Protein AF-A0A967ALC0-F1 (afdb_monomer_lite)

Radius of gyration: 27.88 Å; chains: 1; bounding box: 68×41×60 Å

Sequence (84 aa):
MSRLARHILCNLFLLILPFVSLPDSACASTSAPIQGVVVTVTTGIPGTMVIRDDRGGLHILKLTQQTQLGAQFKPGDKVVAFTS

Secondary structure (DSSP, 8-state):
--SSTTTTSTTSSS----------------PPPEEEEEEEE-SSSSEEEEEEETTS-EEEEEE-TT---SS---TT-EEEE---

Structure (mmCIF, N/CA/C/O backbone):
data_AF-A0A967ALC0-F1
#
_entry.id   AF-A0A967ALC0-F1
#
loop_
_atom_site.group_PDB
_atom_site.id
_atom_site.type_symbol
_atom_site.label_atom_id
_atom_site.label_alt_id
_atom_site.label_comp_id
_atom_site.label_asym_id
_atom_site.label_entity_id
_atom_site.label_seq_id
_atom_site.pdbx_PDB_ins_code
_atom_site.Cartn_x
_atom_site.Cartn_y
_atom_site.Cartn_z
_atom_site.occupancy
_atom_site.B_iso_or_equiv
_atom_site.auth_seq_id
_atom_site.auth_comp_id
_atom_site.auth_asym_id
_atom_site.auth_atom_id
_atom_site.pdbx_PDB_model_num
ATOM 1 N N . MET A 1 1 ? 55.800 -27.482 51.109 1.00 53.16 1 MET A N 1
ATOM 2 C CA . MET A 1 1 ? 54.633 -26.608 51.363 1.00 53.16 1 MET A CA 1
ATOM 3 C C . MET A 1 1 ? 54.485 -25.638 50.197 1.00 53.16 1 MET A C 1
ATOM 5 O O . MET A 1 1 ? 55.494 -25.161 49.696 1.00 53.16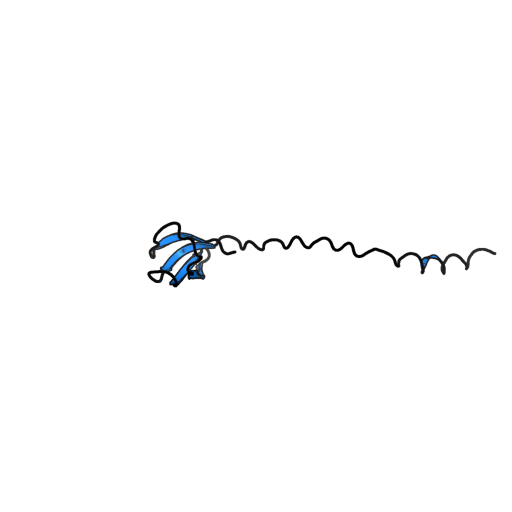 1 MET A O 1
ATOM 9 N N . SER A 1 2 ? 53.245 -25.375 49.774 1.00 52.34 2 SER A N 1
ATOM 10 C CA . SER A 1 2 ? 52.868 -24.171 49.008 1.00 52.34 2 SER A CA 1
ATOM 11 C C . SER A 1 2 ? 53.008 -24.159 47.479 1.00 52.34 2 SER A C 1
ATOM 13 O O . SER A 1 2 ? 53.407 -23.134 46.944 1.00 52.34 2 SER A O 1
ATOM 15 N N . ARG A 1 3 ? 52.611 -25.210 46.739 1.00 53.94 3 ARG A N 1
ATOM 16 C CA . ARG A 1 3 ? 52.261 -25.044 45.299 1.00 53.94 3 ARG A CA 1
ATOM 17 C C . ARG A 1 3 ? 51.042 -25.826 44.786 1.00 53.94 3 ARG A C 1
ATOM 19 O O . ARG A 1 3 ? 50.690 -25.649 43.629 1.00 53.94 3 ARG A O 1
ATOM 26 N N . LEU A 1 4 ? 50.350 -26.613 45.620 1.00 52.25 4 LEU A N 1
ATOM 27 C CA . LEU A 1 4 ? 49.141 -27.346 45.192 1.00 52.25 4 LEU A CA 1
ATOM 28 C C . LEU A 1 4 ? 47.810 -26.718 45.647 1.00 52.25 4 LEU A C 1
ATOM 30 O O . LEU A 1 4 ? 46.766 -27.028 45.089 1.00 52.25 4 LEU A O 1
ATOM 34 N N . ALA A 1 5 ? 47.829 -25.797 46.614 1.00 52.47 5 ALA A N 1
ATOM 35 C CA . ALA A 1 5 ? 46.607 -25.193 47.158 1.00 52.47 5 ALA A CA 1
ATOM 36 C C . ALA A 1 5 ? 46.020 -24.062 46.288 1.00 52.47 5 ALA A C 1
ATOM 38 O O . ALA A 1 5 ? 44.919 -23.589 46.548 1.00 52.47 5 ALA A O 1
ATOM 39 N N . ARG A 1 6 ? 46.741 -23.603 45.256 1.00 49.75 6 ARG A N 1
ATOM 40 C CA . ARG A 1 6 ? 46.372 -22.385 44.515 1.00 49.75 6 ARG A CA 1
ATOM 41 C C . ARG A 1 6 ? 45.458 -22.627 43.311 1.00 49.75 6 ARG A C 1
ATOM 43 O O . ARG A 1 6 ? 44.892 -21.674 42.795 1.00 49.75 6 ARG A O 1
ATOM 50 N N . HIS A 1 7 ? 45.287 -23.877 42.880 1.00 48.81 7 HIS A N 1
ATOM 51 C CA . HIS A 1 7 ? 44.452 -24.192 41.714 1.00 48.81 7 HIS A CA 1
ATOM 52 C C . HIS A 1 7 ? 43.024 -24.619 42.057 1.00 48.81 7 HIS A C 1
ATOM 54 O O . HIS A 1 7 ? 42.140 -24.468 41.223 1.00 48.81 7 HIS A O 1
ATOM 60 N N . ILE A 1 8 ? 42.770 -25.081 43.283 1.00 53.09 8 ILE A N 1
ATOM 61 C CA . ILE A 1 8 ? 41.430 -25.535 43.691 1.00 53.09 8 ILE A CA 1
ATOM 62 C C . ILE A 1 8 ? 40.562 -24.361 44.183 1.00 53.09 8 ILE A C 1
ATOM 64 O O . ILE A 1 8 ? 39.340 -24.437 44.131 1.00 53.09 8 ILE A O 1
ATOM 68 N N . LEU A 1 9 ? 41.167 -23.227 44.561 1.00 48.06 9 LEU A N 1
ATOM 69 C CA . LEU A 1 9 ? 40.428 -22.052 45.043 1.00 48.06 9 LEU A CA 1
ATOM 70 C C . LEU A 1 9 ? 39.947 -21.110 43.920 1.00 48.06 9 LEU A C 1
ATOM 72 O O . LEU A 1 9 ? 38.933 -20.438 44.083 1.00 48.06 9 LEU A O 1
ATOM 76 N N . CYS A 1 10 ? 40.609 -21.094 42.756 1.00 41.53 10 CYS A N 1
ATOM 77 C CA . CYS A 1 10 ? 40.129 -20.311 41.607 1.00 41.53 10 CYS A CA 1
ATOM 78 C C . CYS A 1 10 ? 38.881 -20.914 40.946 1.00 41.53 10 CYS A C 1
ATOM 80 O O . CYS A 1 10 ? 38.210 -20.221 40.188 1.00 41.53 10 CYS A O 1
ATOM 82 N N . ASN A 1 11 ? 38.547 -22.174 41.246 1.00 48.62 11 ASN A N 1
ATOM 83 C CA . ASN A 1 11 ? 37.378 -22.845 40.680 1.00 48.62 11 ASN A CA 1
ATOM 84 C C . ASN A 1 11 ? 36.066 -22.535 41.430 1.00 48.62 11 ASN A C 1
ATOM 86 O O . ASN A 1 11 ? 35.030 -23.091 41.084 1.00 48.62 11 ASN A O 1
ATOM 90 N N . LEU A 1 12 ? 36.092 -21.677 42.461 1.00 50.44 12 LEU A N 1
ATOM 91 C CA . LEU A 1 12 ? 34.923 -21.438 43.319 1.00 50.44 12 LEU A CA 1
ATOM 92 C C . LEU A 1 12 ? 34.460 -19.972 43.389 1.00 50.44 12 LEU A C 1
ATOM 94 O O . LEU A 1 12 ? 33.459 -19.690 44.034 1.00 50.44 12 LEU A O 1
ATOM 98 N N . PHE A 1 13 ? 35.126 -19.032 42.708 1.00 48.50 13 PHE A N 1
ATOM 99 C CA . PHE A 1 13 ? 34.791 -17.597 42.809 1.00 48.50 13 PHE A CA 1
ATOM 100 C C . PHE A 1 13 ? 34.124 -16.979 41.570 1.00 48.50 13 PHE A C 1
ATOM 102 O O . PHE A 1 13 ? 33.839 -15.786 41.564 1.00 48.50 13 PHE A O 1
ATOM 109 N N . LEU A 1 14 ? 33.834 -17.765 40.529 1.00 50.00 14 LEU A N 1
ATOM 110 C CA . LEU A 1 14 ? 33.201 -17.273 39.292 1.00 50.00 14 LEU A CA 1
ATOM 111 C C . LEU A 1 14 ? 31.709 -17.622 39.172 1.00 50.00 14 LEU A C 1
ATOM 113 O O . LEU A 1 14 ? 31.152 -17.568 38.081 1.00 50.00 14 LEU A O 1
ATOM 117 N N . LEU A 1 15 ? 31.046 -17.966 40.280 1.00 53.09 15 LEU A N 1
ATOM 118 C CA . LEU A 1 15 ? 29.636 -18.364 40.271 1.00 53.09 15 LEU A CA 1
ATOM 119 C C . LEU A 1 15 ? 28.698 -17.339 40.920 1.00 53.09 15 LEU A C 1
ATOM 121 O O . LEU A 1 15 ? 27.756 -17.751 41.578 1.00 53.09 15 LEU A O 1
ATOM 125 N N . ILE A 1 16 ? 28.913 -16.026 40.783 1.00 59.06 16 ILE A N 1
ATOM 126 C CA . ILE A 1 1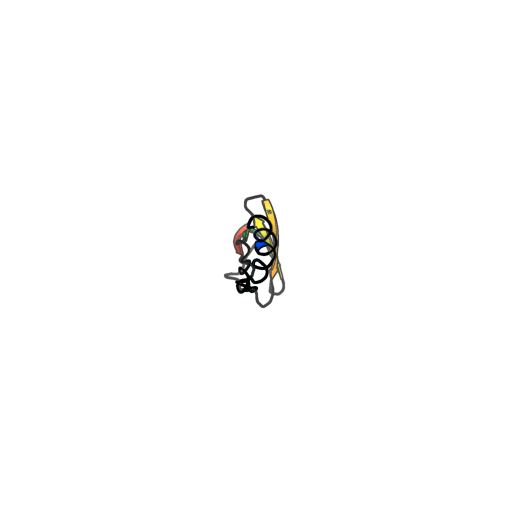6 ? 27.854 -15.055 41.120 1.00 59.06 16 ILE A CA 1
ATOM 127 C C . ILE A 1 16 ? 28.012 -13.771 40.290 1.00 59.06 16 ILE A C 1
ATOM 129 O O . ILE A 1 16 ? 28.519 -12.761 40.767 1.00 59.06 16 ILE A O 1
ATOM 133 N N . LEU A 1 17 ? 27.566 -13.787 39.034 1.00 57.47 17 LEU A N 1
ATOM 134 C CA . LEU A 1 17 ? 27.112 -12.551 38.391 1.00 57.47 17 LEU A CA 1
ATOM 135 C C . LEU A 1 17 ? 25.584 -12.575 38.458 1.00 57.47 17 LEU A C 1
ATOM 137 O O . LEU A 1 17 ? 24.976 -13.442 37.825 1.00 57.47 17 LEU A O 1
ATOM 141 N N . PRO A 1 18 ? 24.945 -11.708 39.266 1.00 54.22 18 PRO A N 1
ATOM 142 C CA . PRO A 1 18 ? 23.498 -11.630 39.277 1.00 54.22 18 PRO A CA 1
ATOM 143 C C . PRO A 1 18 ? 23.040 -11.231 37.876 1.00 54.22 18 PRO A C 1
ATOM 145 O O . PRO A 1 18 ? 23.577 -10.296 37.281 1.00 54.22 18 PRO A O 1
ATOM 148 N N . PHE A 1 19 ? 22.056 -11.968 37.364 1.00 57.22 19 PHE A N 1
ATOM 149 C CA . PHE A 1 19 ? 21.254 -11.611 36.203 1.00 57.22 19 PHE A CA 1
ATOM 150 C C . PHE A 1 19 ? 20.619 -10.236 36.449 1.00 57.22 19 PHE A C 1
ATOM 152 O O . PHE A 1 19 ? 19.472 -10.127 36.878 1.00 57.22 19 PHE A O 1
ATOM 159 N N . VAL A 1 20 ? 21.364 -9.165 36.187 1.00 52.22 20 VAL A N 1
ATOM 160 C CA . VAL A 1 20 ? 20.773 -7.856 35.949 1.00 52.22 20 VAL A CA 1
ATOM 161 C C . VAL A 1 20 ? 20.182 -7.965 34.557 1.00 52.22 20 VAL A C 1
ATOM 163 O O . VAL A 1 20 ? 20.847 -7.729 33.550 1.00 52.22 20 VAL A O 1
ATOM 166 N N . SER A 1 21 ? 18.933 -8.426 34.522 1.00 57.59 21 SER A N 1
ATOM 167 C CA . SER A 1 21 ? 18.065 -8.239 33.372 1.00 57.59 21 SER A CA 1
ATOM 168 C C . SER A 1 21 ? 17.963 -6.734 33.182 1.00 57.59 21 SER A C 1
ATOM 170 O O . SER A 1 21 ? 17.197 -6.061 33.872 1.00 57.59 21 SER A O 1
ATOM 172 N N . LEU A 1 22 ? 18.804 -6.196 32.296 1.00 58.00 22 LEU A N 1
ATOM 173 C CA . LEU A 1 22 ? 18.512 -4.930 31.648 1.00 58.00 22 LEU A CA 1
ATOM 174 C C . LEU A 1 22 ? 17.072 -5.079 31.153 1.00 58.00 22 LEU A C 1
ATOM 176 O O . LEU A 1 22 ? 16.799 -6.081 30.483 1.00 58.00 22 LEU A O 1
ATOM 180 N N . PRO A 1 23 ? 16.136 -4.186 31.529 1.00 52.03 23 PRO A N 1
ATOM 181 C CA . PRO A 1 23 ? 14.869 -4.159 30.834 1.00 52.03 23 PRO A CA 1
ATOM 182 C C . PRO A 1 23 ? 15.266 -4.016 29.374 1.00 52.03 23 PRO A C 1
ATOM 184 O O . PRO A 1 23 ? 15.956 -3.061 29.009 1.00 52.03 23 PRO A O 1
ATOM 187 N N . ASP A 1 24 ? 14.955 -5.046 28.591 1.00 52.50 24 ASP A N 1
ATOM 188 C CA . ASP A 1 24 ? 14.937 -4.959 27.150 1.00 52.50 24 ASP A CA 1
ATOM 189 C C . ASP A 1 24 ? 13.990 -3.793 26.908 1.00 52.50 24 ASP A C 1
ATOM 191 O O . ASP A 1 24 ? 12.769 -3.913 27.023 1.00 52.50 24 ASP A O 1
ATOM 195 N N . SER A 1 25 ? 14.569 -2.597 26.778 1.00 51.50 25 SER A N 1
ATOM 196 C CA . SER A 1 25 ? 13.928 -1.461 26.163 1.00 51.50 25 SER A CA 1
ATOM 197 C C . SER A 1 25 ? 13.659 -1.991 24.782 1.00 51.50 25 SER A C 1
ATOM 199 O O . SER A 1 25 ? 14.526 -1.872 23.916 1.00 51.50 25 SER A O 1
ATOM 201 N N . ALA A 1 26 ? 12.523 -2.686 24.664 1.00 53.56 26 ALA A N 1
ATOM 202 C CA . ALA A 1 26 ? 11.982 -3.230 23.453 1.00 53.56 26 ALA A CA 1
ATOM 203 C C . ALA A 1 26 ? 12.101 -2.066 22.503 1.00 53.56 26 ALA A C 1
ATOM 205 O O . ALA A 1 26 ? 11.398 -1.061 22.654 1.00 53.56 26 ALA A O 1
ATOM 206 N N . CYS A 1 27 ? 13.127 -2.129 21.655 1.00 46.50 27 CYS A N 1
ATOM 207 C CA . CYS A 1 27 ? 13.353 -1.123 20.656 1.00 46.50 27 CYS A CA 1
ATOM 208 C C . CYS A 1 27 ? 12.057 -1.181 19.886 1.00 46.50 27 CYS A C 1
ATOM 210 O O . CYS A 1 27 ? 11.793 -2.189 19.224 1.00 46.50 27 CYS A O 1
ATOM 212 N N . ALA A 1 28 ? 11.209 -0.170 20.103 1.00 53.50 28 ALA A N 1
ATOM 213 C CA . ALA A 1 28 ? 10.016 0.046 19.327 1.00 53.50 28 ALA A CA 1
ATOM 214 C C . ALA A 1 28 ? 10.522 -0.096 17.906 1.00 53.50 28 ALA A C 1
ATOM 216 O O . ALA A 1 28 ? 11.353 0.696 17.460 1.00 53.50 28 ALA A O 1
ATOM 217 N N . SER A 1 29 ? 10.182 -1.222 17.286 1.00 51.84 29 SER A N 1
ATOM 218 C CA . SER A 1 29 ? 10.685 -1.586 15.978 1.00 51.84 29 SER A CA 1
ATOM 219 C C . SER A 1 29 ? 9.857 -0.752 15.026 1.00 51.84 29 SER A C 1
ATOM 221 O O . SER A 1 29 ? 8.972 -1.254 14.346 1.00 51.84 29 SER A O 1
ATOM 223 N N . THR A 1 30 ? 10.068 0.563 15.081 1.00 58.28 30 THR A N 1
ATOM 224 C CA . THR A 1 30 ? 9.512 1.527 14.161 1.00 58.28 30 THR A CA 1
ATOM 225 C C . THR A 1 30 ? 10.132 1.178 12.829 1.00 58.28 30 THR A C 1
ATOM 227 O O . THR A 1 30 ? 11.256 1.561 12.505 1.00 58.28 30 THR A O 1
ATOM 230 N N . SER A 1 31 ? 9.407 0.342 12.089 1.00 69.62 31 SER A N 1
ATOM 231 C CA . SER A 1 31 ? 9.737 0.017 10.716 1.00 69.62 31 SER A CA 1
ATOM 232 C C . SER A 1 31 ? 9.941 1.331 9.972 1.00 69.62 31 SER A C 1
ATOM 234 O O . SER A 1 31 ? 9.168 2.280 10.144 1.00 69.62 31 SER A O 1
ATOM 236 N N . ALA A 1 32 ? 11.011 1.399 9.179 1.00 82.88 32 ALA A N 1
ATOM 237 C CA . ALA A 1 32 ? 11.308 2.587 8.396 1.00 82.88 32 ALA A CA 1
ATOM 238 C C . ALA A 1 32 ? 10.071 2.985 7.566 1.00 82.88 32 ALA A C 1
ATOM 240 O O . ALA A 1 32 ? 9.368 2.102 7.060 1.00 82.88 32 ALA A O 1
ATOM 241 N N . PRO A 1 33 ? 9.784 4.291 7.433 1.00 89.75 33 PRO A N 1
ATOM 242 C CA . PRO A 1 33 ? 8.618 4.740 6.695 1.00 89.75 33 PRO A CA 1
ATOM 243 C C . PRO A 1 33 ? 8.700 4.298 5.236 1.00 89.75 33 PRO A C 1
ATOM 245 O O . PRO A 1 33 ? 9.746 4.400 4.591 1.00 89.75 33 PRO A O 1
ATOM 248 N N . ILE A 1 34 ? 7.570 3.842 4.710 1.00 91.88 34 ILE A N 1
ATOM 249 C CA . ILE A 1 34 ? 7.434 3.432 3.317 1.00 91.88 34 ILE A CA 1
ATOM 250 C C . ILE A 1 34 ? 7.139 4.689 2.504 1.00 91.88 34 ILE A C 1
ATOM 252 O O . ILE A 1 34 ? 6.111 5.334 2.700 1.00 91.88 34 ILE A O 1
ATOM 256 N N . GLN A 1 35 ? 8.043 5.044 1.596 1.00 94.75 35 GLN A N 1
ATOM 257 C CA . GLN A 1 35 ? 7.888 6.181 0.690 1.00 94.75 35 GLN A CA 1
ATOM 258 C C . GLN A 1 35 ? 7.707 5.672 -0.733 1.00 94.75 35 GLN A C 1
ATOM 260 O O . GLN A 1 35 ? 8.408 4.752 -1.154 1.00 94.75 35 GLN A O 1
ATOM 265 N N . GLY A 1 36 ? 6.768 6.255 -1.473 1.00 95.69 36 GLY A N 1
ATOM 266 C CA . GLY A 1 36 ? 6.539 5.839 -2.848 1.00 95.69 36 GLY A CA 1
ATOM 267 C C . GLY A 1 36 ? 5.310 6.455 -3.493 1.00 95.69 36 GLY A C 1
ATOM 268 O O . GLY A 1 36 ? 4.752 7.441 -3.015 1.00 95.69 36 GLY A O 1
ATOM 269 N N . VAL A 1 37 ? 4.894 5.855 -4.604 1.00 97.06 37 VAL A N 1
ATOM 270 C CA . VAL A 1 37 ? 3.746 6.281 -5.405 1.00 97.06 37 VAL A CA 1
ATOM 271 C C . VAL A 1 37 ? 2.575 5.334 -5.181 1.00 97.06 37 VAL A C 1
ATOM 273 O O . VAL A 1 37 ? 2.732 4.115 -5.256 1.00 97.06 37 VAL A O 1
ATOM 276 N N . VAL A 1 38 ? 1.383 5.878 -4.948 1.00 96.00 38 VAL A N 1
ATOM 277 C CA . VAL A 1 38 ? 0.152 5.085 -4.852 1.00 96.00 38 VAL A CA 1
ATOM 278 C C . VAL A 1 38 ? -0.139 4.447 -6.206 1.00 96.00 38 VAL A C 1
ATOM 280 O O . VAL A 1 38 ? -0.316 5.131 -7.211 1.00 96.00 38 VAL A O 1
ATOM 283 N N . VAL A 1 39 ? -0.215 3.121 -6.231 1.00 96.62 39 VAL A N 1
ATOM 284 C CA . VAL A 1 39 ? -0.598 2.340 -7.412 1.00 96.62 39 VAL A CA 1
ATOM 285 C C . VAL A 1 39 ? -2.109 2.161 -7.450 1.00 96.62 39 VAL A C 1
ATOM 287 O O . VAL A 1 39 ? -2.740 2.335 -8.487 1.00 96.62 39 VAL A O 1
ATOM 290 N N . THR A 1 40 ? -2.698 1.817 -6.309 1.00 95.12 40 THR A N 1
ATOM 291 C CA . THR A 1 40 ? -4.144 1.670 -6.158 1.00 95.12 40 THR A CA 1
ATOM 292 C C . THR A 1 40 ? -4.540 1.878 -4.705 1.00 95.12 40 THR A C 1
ATOM 294 O O . THR A 1 40 ? -3.737 1.669 -3.792 1.00 95.12 40 THR A O 1
ATOM 297 N N . VAL A 1 41 ? -5.779 2.302 -4.492 1.00 92.31 41 VAL A N 1
ATOM 298 C CA . VAL A 1 41 ? -6.366 2.461 -3.168 1.00 92.31 41 VAL A CA 1
ATOM 299 C C . VAL A 1 41 ? -7.853 2.137 -3.238 1.00 92.31 41 VAL A C 1
ATOM 301 O O . VAL A 1 41 ? -8.564 2.621 -4.118 1.00 92.31 41 VAL A O 1
ATOM 304 N N . THR A 1 42 ? -8.328 1.297 -2.322 1.00 90.75 42 THR A N 1
ATOM 305 C CA . THR A 1 42 ? -9.760 1.044 -2.162 1.00 90.75 42 THR A CA 1
ATOM 306 C C . THR A 1 42 ? -10.422 2.282 -1.572 1.00 90.75 42 THR A C 1
ATOM 308 O O . THR A 1 42 ? -9.922 2.868 -0.613 1.00 90.75 42 THR A O 1
ATOM 311 N N . THR A 1 43 ? -11.569 2.676 -2.116 1.00 81.38 43 THR A N 1
ATOM 312 C CA . THR A 1 43 ? -12.354 3.784 -1.572 1.00 81.38 43 THR A CA 1
ATOM 313 C C . THR A 1 43 ? -12.907 3.428 -0.192 1.00 81.38 43 THR A C 1
ATOM 315 O O . THR A 1 43 ? -13.702 2.498 -0.070 1.00 81.38 43 THR A O 1
ATOM 318 N N . GLY A 1 44 ? -12.535 4.206 0.826 1.00 76.81 44 GLY A N 1
ATOM 319 C CA . GLY A 1 44 ? -13.066 4.087 2.185 1.00 76.81 44 GLY A CA 1
ATOM 320 C C . GLY A 1 44 ? -12.187 3.287 3.149 1.00 76.81 44 GLY A C 1
ATOM 321 O O . GLY A 1 44 ? -11.134 2.757 2.796 1.00 76.81 44 GLY A O 1
ATOM 322 N N . ILE A 1 45 ? -12.629 3.251 4.406 1.00 83.12 45 ILE A N 1
ATOM 323 C CA . ILE A 1 45 ? -11.992 2.519 5.500 1.00 83.12 45 ILE A CA 1
ATOM 324 C C . ILE A 1 45 ? -13.046 1.579 6.111 1.00 83.12 45 ILE A C 1
ATOM 326 O O . ILE A 1 45 ? -14.123 2.058 6.470 1.00 83.12 45 ILE A O 1
ATOM 330 N N . PRO A 1 46 ? -12.762 0.275 6.284 1.00 90.31 46 PRO A N 1
ATOM 331 C CA . PRO A 1 46 ? -11.503 -0.408 5.984 1.00 90.31 46 PRO A CA 1
ATOM 332 C C . PRO A 1 46 ? -11.244 -0.556 4.477 1.00 90.31 46 PRO A C 1
ATOM 334 O O . PRO A 1 46 ? -12.171 -0.637 3.678 1.00 90.31 46 PRO A O 1
ATOM 337 N N . GLY A 1 47 ? -9.968 -0.610 4.099 1.00 92.56 47 GLY A N 1
ATOM 338 C CA . GLY A 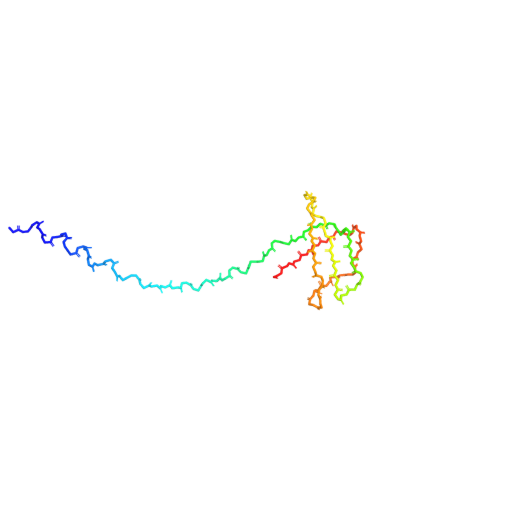1 47 ? -9.547 -0.643 2.701 1.00 92.56 47 GLY A CA 1
ATOM 339 C C . GLY A 1 47 ? -8.128 -1.171 2.526 1.00 92.56 47 GLY A C 1
ATOM 340 O O . GLY A 1 47 ? -7.493 -1.657 3.463 1.00 92.56 47 GLY A O 1
ATOM 341 N N . THR A 1 48 ? -7.615 -1.103 1.306 1.00 94.12 48 THR A N 1
ATOM 342 C CA . THR A 1 48 ? -6.236 -1.487 0.995 1.00 94.12 48 THR A CA 1
ATOM 343 C C . THR A 1 48 ? -5.598 -0.409 0.139 1.00 94.12 48 THR A C 1
ATOM 345 O O . THR A 1 48 ? -6.234 0.114 -0.771 1.00 94.12 48 THR A O 1
ATOM 348 N N . MET A 1 49 ? -4.347 -0.073 0.433 1.00 94.31 49 MET A N 1
ATOM 349 C CA . MET A 1 49 ? -3.531 0.824 -0.373 1.00 94.31 49 MET A CA 1
ATOM 350 C C . MET A 1 49 ? -2.289 0.080 -0.838 1.00 94.31 49 MET A C 1
ATOM 352 O O . MET A 1 49 ? -1.646 -0.604 -0.050 1.00 94.31 49 MET A O 1
ATOM 356 N N . VAL A 1 50 ? -1.944 0.223 -2.112 1.00 96.00 50 VAL A N 1
ATOM 357 C CA . VAL A 1 50 ? -0.719 -0.338 -2.677 1.00 96.00 50 VAL A CA 1
ATOM 358 C C . VAL A 1 50 ? 0.206 0.803 -3.055 1.00 96.00 50 VAL A C 1
ATOM 360 O O . VAL A 1 50 ? -0.180 1.682 -3.827 1.00 96.00 50 VAL A O 1
ATOM 363 N N . ILE A 1 51 ? 1.424 0.774 -2.528 1.00 96.62 51 ILE A N 1
ATOM 364 C CA . ILE A 1 51 ? 2.464 1.769 -2.781 1.00 96.62 51 ILE A CA 1
ATOM 365 C C . ILE A 1 51 ? 3.604 1.091 -3.533 1.00 96.62 51 ILE A C 1
ATOM 367 O O . ILE A 1 51 ? 4.048 0.013 -3.144 1.00 96.62 51 ILE A O 1
ATOM 371 N N . ARG A 1 52 ? 4.085 1.725 -4.602 1.00 97.50 52 ARG A N 1
ATOM 372 C CA . ARG A 1 52 ? 5.339 1.365 -5.261 1.00 97.50 52 ARG A CA 1
ATOM 373 C C . ARG A 1 52 ? 6.449 2.269 -4.744 1.00 97.50 52 ARG A C 1
ATOM 375 O O . ARG A 1 52 ? 6.371 3.478 -4.947 1.00 97.50 52 ARG A O 1
ATOM 382 N N . A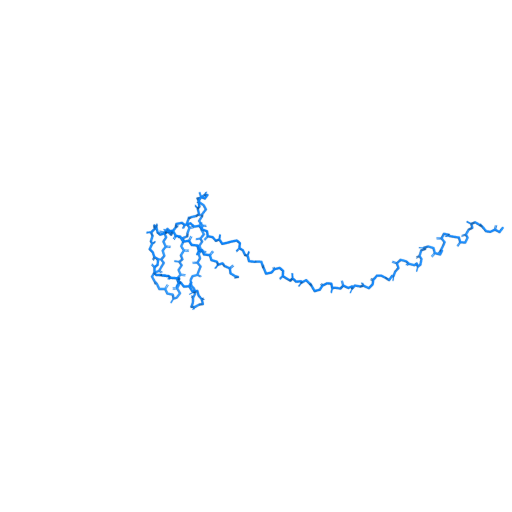SP A 1 53 ? 7.456 1.693 -4.103 1.00 95.50 53 ASP A N 1
ATOM 383 C CA . ASP A 1 53 ? 8.640 2.435 -3.670 1.00 95.50 53 ASP A CA 1
ATOM 384 C C . ASP A 1 53 ? 9.571 2.782 -4.848 1.00 95.50 53 ASP A C 1
ATOM 386 O O . ASP A 1 53 ? 9.409 2.292 -5.971 1.00 95.50 53 ASP A O 1
ATOM 390 N N . ASP A 1 54 ? 10.573 3.624 -4.596 1.00 92.00 54 ASP A N 1
ATOM 391 C CA . ASP A 1 54 ? 11.535 4.060 -5.620 1.00 92.00 54 ASP A CA 1
ATOM 392 C C . ASP A 1 54 ? 12.420 2.923 -6.163 1.00 92.00 54 ASP A C 1
ATOM 394 O O . ASP A 1 54 ? 13.022 3.050 -7.229 1.00 92.00 54 ASP A O 1
ATOM 398 N N . ARG A 1 55 ? 12.498 1.791 -5.453 1.00 93.75 55 ARG A N 1
ATOM 399 C CA . ARG A 1 55 ? 13.212 0.579 -5.885 1.00 93.75 55 ARG A CA 1
ATOM 400 C C . ARG A 1 55 ? 12.321 -0.339 -6.728 1.00 93.75 55 ARG A C 1
ATOM 402 O O . ARG A 1 55 ? 12.782 -1.384 -7.181 1.00 93.75 55 ARG A O 1
ATOM 409 N N . GLY A 1 56 ? 11.059 0.037 -6.945 1.00 93.44 56 GLY A N 1
ATOM 410 C CA . GLY A 1 56 ? 10.061 -0.758 -7.653 1.00 93.44 56 GLY A CA 1
ATOM 411 C C . GLY A 1 56 ? 9.358 -1.807 -6.786 1.00 93.44 56 GLY A C 1
ATOM 412 O O . GLY A 1 56 ? 8.551 -2.573 -7.315 1.00 93.44 56 GLY A O 1
ATOM 413 N N . GLY A 1 57 ? 9.626 -1.844 -5.479 1.00 95.88 57 GLY A N 1
ATOM 414 C CA . GLY A 1 57 ? 8.966 -2.727 -4.523 1.00 95.88 57 GLY A CA 1
ATOM 415 C C . GLY A 1 57 ? 7.505 -2.340 -4.314 1.00 95.88 57 GLY A C 1
ATOM 416 O O . GLY A 1 57 ? 7.166 -1.159 -4.254 1.00 95.88 57 GLY A O 1
ATOM 417 N N . LEU A 1 58 ? 6.625 -3.339 -4.223 1.00 96.00 58 LEU A N 1
ATOM 418 C CA . LEU A 1 58 ? 5.204 -3.139 -3.944 1.00 96.00 58 LEU A CA 1
ATOM 419 C C . LEU A 1 58 ? 4.912 -3.427 -2.474 1.00 96.00 58 LEU A C 1
ATOM 421 O O . LEU A 1 58 ? 5.166 -4.526 -1.987 1.00 96.00 58 LEU A O 1
ATOM 425 N N . HIS A 1 59 ? 4.313 -2.452 -1.801 1.00 94.81 59 HIS A N 1
ATOM 426 C CA . HIS A 1 59 ? 3.900 -2.535 -0.405 1.00 94.81 59 HIS A CA 1
ATOM 427 C C . HIS A 1 59 ? 2.384 -2.475 -0.325 1.00 94.81 59 HIS A C 1
ATOM 429 O O . HIS A 1 59 ? 1.772 -1.535 -0.834 1.00 94.81 59 HIS A O 1
ATOM 435 N N . ILE A 1 60 ? 1.775 -3.475 0.309 1.00 94.25 60 ILE A N 1
ATOM 436 C CA . ILE A 1 60 ? 0.327 -3.549 0.507 1.00 94.25 60 ILE A CA 1
ATOM 437 C C . ILE A 1 60 ? 0.025 -3.150 1.947 1.00 94.25 60 ILE A C 1
ATOM 439 O O . ILE A 1 60 ? 0.387 -3.850 2.889 1.00 94.25 60 ILE A O 1
ATOM 443 N N . LEU A 1 61 ? -0.663 -2.028 2.110 1.00 92.69 61 LEU A N 1
ATOM 444 C CA . LEU A 1 61 ? -1.081 -1.496 3.395 1.00 92.69 61 LEU A CA 1
ATOM 445 C C . LEU A 1 61 ? -2.562 -1.769 3.617 1.00 92.69 61 LEU A C 1
ATOM 447 O O . LEU A 1 61 ? -3.409 -1.418 2.792 1.00 92.69 61 LEU A O 1
ATOM 451 N N . LYS A 1 62 ? -2.885 -2.359 4.766 1.00 93.06 62 LYS A N 1
ATOM 452 C CA . LYS A 1 62 ? -4.265 -2.514 5.218 1.00 93.06 62 LYS A CA 1
ATOM 453 C C . LYS A 1 62 ? -4.705 -1.229 5.913 1.00 93.06 62 LYS A C 1
ATOM 455 O O . LYS A 1 62 ? -4.176 -0.884 6.964 1.00 93.06 62 LYS A O 1
ATOM 460 N N . LEU A 1 63 ? -5.690 -0.547 5.340 1.00 92.69 63 LEU A N 1
ATOM 461 C CA . LEU A 1 63 ? -6.318 0.616 5.956 1.00 92.69 63 LEU A CA 1
ATOM 462 C C . LEU A 1 63 ? -7.398 0.125 6.920 1.00 92.69 63 LEU A C 1
ATOM 464 O O . LEU A 1 63 ? -8.319 -0.594 6.527 1.00 92.69 63 LEU A O 1
ATOM 468 N N . THR A 1 64 ? -7.287 0.498 8.187 1.00 92.81 64 THR A N 1
ATOM 469 C CA . THR A 1 64 ? -8.255 0.177 9.242 1.00 92.81 64 THR A CA 1
ATOM 470 C C . THR A 1 64 ? -8.847 1.462 9.803 1.00 92.81 64 THR A C 1
ATOM 472 O O . THR A 1 64 ? -8.374 2.554 9.500 1.00 92.81 64 THR A O 1
ATOM 475 N N . GLN A 1 65 ? -9.870 1.354 10.654 1.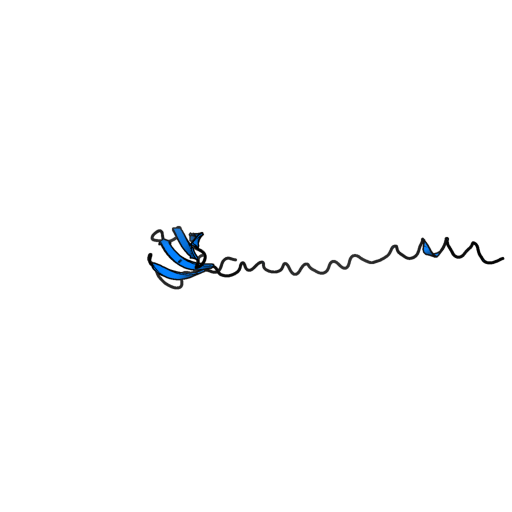00 93.25 65 GLN A N 1
ATOM 476 C CA . GLN A 1 65 ? -10.455 2.517 11.342 1.00 93.25 65 GLN A CA 1
ATOM 477 C C . GLN A 1 65 ? -9.446 3.276 12.222 1.00 93.25 65 GLN A C 1
ATOM 479 O O . GLN A 1 65 ? -9.706 4.409 12.607 1.00 93.25 65 GLN A O 1
ATOM 484 N N . GLN A 1 66 ? -8.297 2.665 12.525 1.00 91.69 66 GLN A N 1
ATOM 485 C CA . GLN A 1 66 ? -7.205 3.286 13.273 1.00 91.69 66 GLN A CA 1
ATOM 486 C C . GLN A 1 66 ? -6.203 4.006 12.360 1.00 91.69 66 GLN A C 1
ATOM 488 O O . GLN A 1 66 ? -5.362 4.758 12.847 1.00 91.69 66 GLN A O 1
ATOM 493 N N . THR A 1 67 ? -6.258 3.777 11.044 1.00 91.00 67 THR A N 1
ATOM 494 C CA . THR A 1 67 ? -5.361 4.426 10.092 1.00 91.00 67 THR A CA 1
ATOM 495 C C . THR A 1 67 ? -5.705 5.905 9.970 1.00 91.00 67 THR A C 1
ATOM 497 O O . THR A 1 67 ? -6.813 6.272 9.584 1.00 91.00 67 THR A O 1
ATOM 500 N N .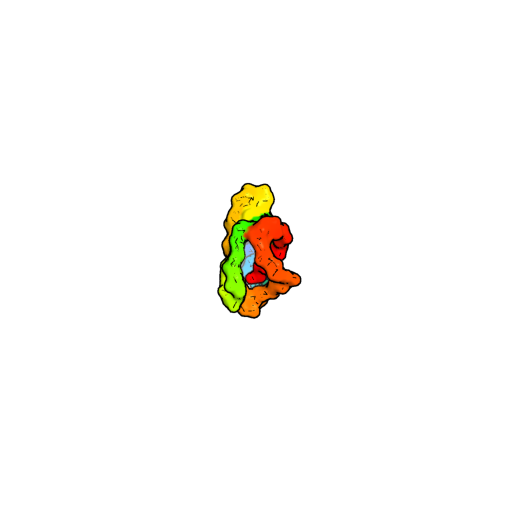 GLN A 1 68 ? -4.723 6.758 10.246 1.00 90.38 68 GLN A N 1
ATOM 501 C CA . GLN A 1 68 ? -4.841 8.198 10.054 1.00 90.38 68 GLN A CA 1
ATOM 502 C C . GLN A 1 68 ? -4.388 8.553 8.638 1.00 90.38 68 GLN A C 1
ATOM 504 O O . GLN A 1 68 ? -3.222 8.379 8.285 1.00 90.38 68 GLN A O 1
ATOM 509 N N . LEU A 1 69 ? -5.317 9.036 7.815 1.00 88.81 69 LEU A N 1
ATOM 510 C CA . LEU A 1 69 ? -5.013 9.530 6.476 1.00 88.81 69 LEU A CA 1
ATOM 511 C C . LEU A 1 69 ? -4.843 11.048 6.531 1.00 88.81 69 LEU A C 1
ATOM 513 O O . LEU A 1 69 ? -5.747 11.755 6.965 1.00 88.81 69 LEU A O 1
ATOM 517 N N . GLY A 1 70 ? -3.700 11.552 6.061 1.00 87.44 70 GLY A N 1
ATOM 518 C CA . GLY A 1 70 ? -3.470 12.999 5.960 1.00 87.44 70 GLY A CA 1
ATOM 519 C C . GLY A 1 70 ? -4.327 13.681 4.886 1.00 87.44 70 GLY A C 1
ATOM 520 O O . GLY A 1 70 ? -4.529 14.890 4.939 1.00 87.44 70 GLY A O 1
ATOM 521 N N . ALA A 1 71 ? -4.828 12.916 3.913 1.00 87.81 71 ALA A N 1
ATOM 522 C CA . ALA A 1 71 ? -5.709 13.373 2.844 1.00 87.81 71 ALA A CA 1
ATOM 523 C C . ALA A 1 71 ? -6.416 12.176 2.186 1.00 87.81 71 ALA A C 1
ATOM 525 O O . ALA A 1 71 ? -6.128 11.015 2.490 1.00 87.81 71 ALA A O 1
ATOM 526 N N . GLN A 1 72 ? -7.314 12.451 1.239 1.00 88.19 72 GLN A N 1
ATOM 527 C CA . GLN A 1 72 ? -7.776 11.433 0.300 1.00 88.19 72 GLN A CA 1
ATOM 528 C C . GLN A 1 72 ? -6.713 11.230 -0.787 1.00 88.19 72 GLN A C 1
ATOM 530 O O . GLN A 1 72 ? -6.357 12.171 -1.492 1.00 88.19 72 GLN A O 1
ATOM 535 N N . PHE A 1 73 ? -6.218 10.001 -0.917 1.00 91.69 73 PHE A N 1
ATOM 536 C CA . PHE A 1 73 ? -5.195 9.643 -1.898 1.00 91.69 73 PHE A CA 1
ATOM 537 C C . PHE A 1 73 ? -5.817 9.076 -3.175 1.00 91.69 73 PHE A C 1
ATOM 539 O O . PHE A 1 73 ? -6.865 8.430 -3.130 1.00 91.69 73 PHE A O 1
ATOM 546 N N . LYS A 1 74 ? -5.138 9.270 -4.305 1.00 93.88 74 LYS A N 1
ATOM 547 C CA . LYS A 1 74 ? -5.466 8.665 -5.605 1.00 93.88 74 LYS A CA 1
ATOM 548 C C . LYS A 1 74 ? -4.223 8.027 -6.239 1.00 93.88 74 LYS A C 1
ATOM 550 O O . LYS A 1 74 ? -3.100 8.380 -5.872 1.00 93.88 74 LYS A O 1
ATOM 555 N N . PRO A 1 75 ? -4.391 7.102 -7.201 1.00 95.38 75 PRO A N 1
ATOM 556 C CA . PRO A 1 75 ? -3.268 6.570 -7.966 1.00 95.38 75 PRO A CA 1
ATOM 557 C C . PRO A 1 75 ? -2.410 7.686 -8.577 1.00 95.38 75 PRO A C 1
ATOM 559 O O . PRO A 1 75 ? -2.938 8.647 -9.135 1.00 95.38 75 PRO A O 1
ATOM 562 N N . GLY A 1 76 ? -1.089 7.551 -8.466 1.00 95.62 76 GLY A N 1
ATOM 563 C CA . GLY A 1 76 ? -0.107 8.542 -8.910 1.00 95.62 76 GLY A CA 1
ATOM 564 C C . GLY A 1 76 ? 0.357 9.527 -7.831 1.00 95.62 76 GLY A C 1
ATOM 565 O O . GLY A 1 76 ? 1.368 10.199 -8.036 1.00 95.62 76 GLY A O 1
ATOM 566 N N . ASP A 1 77 ? -0.312 9.595 -6.676 1.00 95.81 77 ASP A N 1
ATOM 567 C CA . ASP A 1 77 ? 0.134 10.448 -5.570 1.00 95.81 77 ASP A CA 1
ATOM 568 C C . ASP A 1 77 ? 1.425 9.914 -4.938 1.00 95.81 77 ASP A C 1
ATOM 570 O O . ASP A 1 77 ? 1.583 8.708 -4.739 1.00 95.81 77 ASP A O 1
ATOM 574 N N . LYS A 1 78 ? 2.333 10.824 -4.572 1.00 95.94 78 LYS A N 1
ATOM 575 C CA . LYS A 1 78 ? 3.507 10.508 -3.751 1.00 95.94 78 LYS A CA 1
ATOM 576 C C . LYS A 1 78 ? 3.124 10.548 -2.280 1.00 95.94 78 LYS A C 1
ATOM 578 O O . LYS A 1 78 ? 2.566 11.542 -1.818 1.00 95.94 78 LYS A O 1
ATOM 583 N N . VAL A 1 79 ? 3.436 9.484 -1.552 1.00 94.75 79 VAL A N 1
ATOM 584 C CA . VAL A 1 79 ? 3.009 9.293 -0.167 1.00 94.75 79 VAL A CA 1
ATOM 585 C C . VAL A 1 79 ? 4.140 8.776 0.707 1.00 94.75 79 VAL A C 1
ATOM 587 O O . VAL A 1 79 ? 5.089 8.148 0.235 1.00 94.75 79 VAL A O 1
ATOM 590 N N . VAL A 1 80 ? 3.996 9.034 2.004 1.00 94.81 80 VAL A N 1
ATOM 591 C CA . VAL A 1 80 ? 4.824 8.476 3.070 1.00 94.81 80 VAL A CA 1
ATOM 592 C C . VAL A 1 80 ? 3.886 7.775 4.042 1.00 94.81 80 VAL A C 1
ATOM 594 O O . VAL A 1 80 ? 2.947 8.392 4.543 1.00 94.81 80 VAL A O 1
ATOM 597 N N . ALA A 1 81 ? 4.125 6.495 4.294 1.00 92.19 81 ALA A N 1
ATOM 598 C CA . ALA A 1 81 ? 3.351 5.688 5.221 1.00 92.19 81 ALA A CA 1
ATOM 599 C C . ALA A 1 81 ? 4.222 5.236 6.393 1.00 92.19 81 ALA A C 1
ATOM 601 O O . ALA A 1 81 ? 5.331 4.736 6.210 1.00 92.19 81 ALA A O 1
ATOM 602 N N . PHE A 1 82 ? 3.686 5.392 7.599 1.00 90.38 82 PHE A N 1
ATOM 603 C CA . PHE A 1 82 ? 4.302 4.935 8.837 1.00 90.38 82 PHE A CA 1
ATOM 604 C C . PHE A 1 82 ? 3.521 3.726 9.343 1.00 90.38 82 PHE A C 1
ATOM 606 O O . PHE A 1 82 ? 2.292 3.761 9.406 1.00 90.38 82 PHE A O 1
ATOM 613 N N . THR A 1 83 ? 4.232 2.662 9.693 1.00 83.25 83 THR A N 1
ATOM 614 C CA . THR A 1 83 ? 3.655 1.452 10.283 1.00 83.25 83 THR A CA 1
ATOM 615 C C . THR A 1 83 ? 4.218 1.288 11.689 1.00 83.25 83 THR A C 1
ATOM 617 O O . THR A 1 83 ? 5.435 1.366 11.866 1.00 83.25 83 THR A O 1
ATOM 620 N N . SER A 1 84 ? 3.337 1.095 12.668 1.00 70.69 84 SER A N 1
ATOM 621 C CA . SER A 1 84 ? 3.660 0.798 14.070 1.00 70.69 84 SER A CA 1
ATOM 622 C C . SER A 1 84 ? 3.468 -0.675 14.379 1.00 70.69 84 SER A C 1
ATOM 624 O O . SER A 1 84 ? 2.445 -1.205 13.884 1.00 70.69 84 SER A O 1
#

pLDDT: mean 77.46, std 19.42, range [41.53, 97.5]

Foldseek 3Di:
DDDPPPPVVVVPPPPDDPPPPPPPPVPPCFPPKAKAFWQAWDPDPQIWTWGQGPVRDIDIDGGHPPDDDPDDDGGGDIDIGTDD